Protein AF-A0A7S3U0P1-F1 (afdb_monomer)

Foldseek 3Di:
DVQLVVLLVVLQVLCCVQQVDGAPLVVPCNSCPRPSNVVDDPQSNVSSNLSSPPDSVSRDGPVCSCVRCCCVNPCNVVCVVVVVVVVVVVVVVVVVVDPPPVVVVVVVVVVVVVVVVVVVVVVVVVCVLVPDPVNVVVVD

Structure (mmCIF, N/CA/C/O backbone):
data_AF-A0A7S3U0P1-F1
#
_entry.id   AF-A0A7S3U0P1-F1
#
loop_
_atom_site.group_PDB
_atom_site.id
_atom_site.type_symbol
_atom_site.label_atom_id
_atom_site.label_alt_id
_atom_site.label_comp_id
_atom_site.label_asym_id
_atom_site.label_entity_id
_atom_site.label_seq_id
_atom_site.pdbx_PDB_ins_code
_atom_site.Cartn_x
_atom_site.Cartn_y
_atom_site.Cartn_z
_atom_site.occupancy
_atom_site.B_iso_or_equiv
_atom_site.auth_seq_id
_atom_site.auth_comp_id
_atom_site.auth_asym_id
_atom_site.auth_atom_id
_atom_site.pdbx_PDB_model_num
ATOM 1 N N . ASP A 1 1 ? 14.400 2.204 -9.972 1.00 73.06 1 ASP A N 1
ATOM 2 C CA . ASP A 1 1 ? 13.594 3.438 -9.985 1.00 73.06 1 ASP A CA 1
ATOM 3 C C . ASP A 1 1 ? 13.217 3.790 -8.548 1.00 73.06 1 ASP A C 1
ATOM 5 O O . ASP A 1 1 ? 12.653 2.943 -7.856 1.00 73.06 1 ASP A O 1
ATOM 9 N N . ALA A 1 2 ? 13.599 4.984 -8.087 1.00 82.06 2 ALA A N 1
ATOM 10 C CA . ALA A 1 2 ? 13.350 5.450 -6.722 1.00 82.06 2 ALA A CA 1
ATOM 11 C C . ALA A 1 2 ? 11.847 5.493 -6.401 1.00 82.06 2 ALA A C 1
ATOM 13 O O . ALA A 1 2 ? 11.426 4.988 -5.362 1.00 82.06 2 ALA A O 1
ATOM 14 N N . PHE A 1 3 ? 11.016 5.941 -7.348 1.00 88.00 3 PHE A N 1
ATOM 15 C CA . PHE A 1 3 ? 9.571 6.049 -7.135 1.00 88.00 3 PHE A CA 1
ATOM 16 C C . PHE A 1 3 ? 8.900 4.688 -6.933 1.00 88.00 3 PHE A C 1
ATOM 18 O O . PHE A 1 3 ? 7.948 4.564 -6.163 1.00 88.00 3 PHE A O 1
ATOM 25 N N . LYS A 1 4 ? 9.407 3.633 -7.583 1.00 90.69 4 LYS A N 1
ATOM 26 C CA . LYS A 1 4 ? 8.883 2.268 -7.410 1.00 90.69 4 LYS A CA 1
ATOM 27 C C . LYS A 1 4 ? 9.265 1.671 -6.055 1.00 90.69 4 LYS A C 1
ATOM 29 O O . LYS A 1 4 ? 8.516 0.848 -5.523 1.00 90.69 4 LYS A O 1
ATOM 34 N N . ALA A 1 5 ? 10.420 2.046 -5.503 1.00 89.69 5 ALA A N 1
ATOM 35 C CA . ALA A 1 5 ? 10.808 1.666 -4.146 1.00 89.69 5 ALA A CA 1
ATOM 36 C C . ALA A 1 5 ? 9.948 2.405 -3.108 1.00 89.69 5 ALA A C 1
ATOM 38 O O . ALA A 1 5 ? 9.415 1.765 -2.201 1.00 89.69 5 ALA A O 1
ATOM 39 N N . ASP A 1 6 ? 9.717 3.706 -3.307 1.00 91.44 6 ASP A N 1
ATOM 40 C CA . ASP A 1 6 ? 8.852 4.519 -2.446 1.00 91.44 6 ASP A CA 1
ATOM 41 C C . ASP A 1 6 ? 7.401 4.023 -2.452 1.00 91.44 6 ASP A C 1
ATOM 43 O O . ASP A 1 6 ? 6.787 3.903 -1.394 1.00 91.44 6 ASP A O 1
ATOM 47 N N . ALA A 1 7 ? 6.860 3.650 -3.618 1.00 93.56 7 ALA A N 1
ATOM 48 C CA . ALA A 1 7 ? 5.528 3.051 -3.724 1.00 93.56 7 ALA A CA 1
ATOM 49 C C . ALA A 1 7 ? 5.417 1.756 -2.897 1.00 93.56 7 ALA A C 1
ATOM 51 O O . ALA A 1 7 ? 4.435 1.547 -2.183 1.00 93.56 7 ALA A O 1
ATOM 52 N N . PHE A 1 8 ? 6.447 0.910 -2.921 1.00 94.25 8 PHE A N 1
ATOM 53 C CA . PHE A 1 8 ? 6.473 -0.303 -2.105 1.00 94.25 8 PHE A CA 1
ATOM 54 C C . PHE A 1 8 ? 6.546 0.015 -0.610 1.00 94.25 8 PHE A C 1
ATOM 56 O O . PHE A 1 8 ? 5.767 -0.528 0.177 1.00 94.25 8 PHE A O 1
ATOM 63 N N . GLY A 1 9 ? 7.427 0.941 -0.219 1.00 92.81 9 GLY A N 1
ATOM 64 C CA . GLY A 1 9 ? 7.517 1.435 1.156 1.00 92.81 9 GLY A CA 1
ATOM 65 C C . GLY A 1 9 ? 6.188 2.011 1.653 1.00 92.81 9 GLY A C 1
ATOM 66 O O . GLY A 1 9 ? 5.760 1.712 2.769 1.00 92.81 9 GLY A O 1
ATOM 67 N N . LEU A 1 10 ? 5.472 2.745 0.800 1.00 94.31 10 LEU A N 1
ATOM 68 C CA . LEU A 1 10 ? 4.139 3.261 1.098 1.00 94.31 10 LEU A CA 1
ATOM 69 C C . LEU A 1 10 ? 3.129 2.131 1.330 1.00 94.31 10 LEU A C 1
ATOM 71 O O . LEU A 1 10 ? 2.333 2.213 2.264 1.00 94.31 10 LEU A O 1
ATOM 75 N N . GLY A 1 11 ? 3.179 1.061 0.533 1.00 93.69 11 GLY A N 1
ATOM 76 C CA . GLY A 1 11 ? 2.364 -0.138 0.747 1.00 93.69 11 GLY A CA 1
ATOM 77 C C . GLY A 1 11 ? 2.628 -0.791 2.106 1.00 93.69 11 GLY A C 1
ATOM 78 O O . GLY A 1 11 ? 1.682 -1.165 2.803 1.00 93.69 11 GLY A O 1
ATOM 79 N N . VAL A 1 12 ? 3.899 -0.865 2.517 1.00 93.19 12 VAL A N 1
ATOM 80 C CA . VAL A 1 12 ? 4.311 -1.398 3.827 1.00 93.19 12 VAL A CA 1
ATOM 81 C C . VAL A 1 12 ? 3.768 -0.539 4.966 1.00 93.19 12 VAL A C 1
ATOM 83 O O . VAL A 1 12 ? 3.167 -1.078 5.896 1.00 93.19 12 VAL A O 1
ATOM 86 N N . VAL A 1 13 ? 3.923 0.785 4.880 1.00 91.38 13 VAL A N 1
ATOM 87 C CA . VAL A 1 13 ? 3.407 1.728 5.885 1.00 91.38 13 VAL A CA 1
ATOM 88 C C . VAL A 1 13 ? 1.883 1.658 5.962 1.00 91.38 13 VAL A C 1
ATOM 90 O O . VAL A 1 13 ? 1.328 1.519 7.050 1.00 91.38 13 VAL A O 1
ATOM 93 N N . LEU A 1 14 ? 1.193 1.696 4.820 1.00 90.69 14 LEU A N 1
ATOM 94 C CA . LEU A 1 14 ? -0.267 1.662 4.766 1.00 90.69 14 LEU A CA 1
ATOM 95 C C . LEU A 1 14 ? -0.828 0.363 5.360 1.00 90.69 14 LEU A C 1
ATOM 97 O O . LEU A 1 14 ? -1.769 0.397 6.156 1.00 90.69 14 LEU A O 1
ATOM 101 N N . TYR A 1 15 ? -0.224 -0.777 5.018 1.00 88.50 15 TYR A N 1
ATOM 102 C CA . TYR A 1 15 ? -0.569 -2.056 5.627 1.00 88.50 15 TYR A CA 1
ATOM 103 C C . TYR A 1 15 ? -0.263 -2.052 7.132 1.00 88.50 15 TYR A C 1
ATOM 105 O O . TYR A 1 15 ? -1.107 -2.475 7.917 1.00 88.50 15 TYR A O 1
ATOM 113 N N . GLY A 1 16 ? 0.883 -1.512 7.554 1.00 85.62 16 GLY A N 1
ATOM 114 C CA . GLY A 1 16 ? 1.245 -1.350 8.964 1.00 85.62 16 GLY A CA 1
ATOM 115 C C . GLY A 1 16 ? 0.199 -0.582 9.766 1.00 85.62 16 GLY A C 1
ATOM 116 O O . GLY A 1 16 ? -0.216 -1.032 10.831 1.00 85.62 16 GLY A O 1
ATOM 117 N N . LEU A 1 17 ? -0.307 0.522 9.223 1.00 83.44 17 LEU A N 1
ATOM 118 C CA . LEU A 1 17 ? -1.348 1.327 9.864 1.00 83.44 17 LEU A CA 1
ATOM 119 C C . LEU A 1 17 ? -2.688 0.577 9.947 1.00 83.44 17 LEU A C 1
ATOM 121 O O . LEU A 1 17 ? -3.343 0.570 10.988 1.00 83.44 17 LEU A O 1
ATOM 125 N N . LEU A 1 18 ? -3.094 -0.098 8.869 1.00 84.44 18 LEU A N 1
ATOM 126 C CA . LEU A 1 18 ? -4.419 -0.723 8.772 1.00 84.44 18 LEU A CA 1
ATOM 127 C C . LEU A 1 18 ? -4.488 -2.139 9.354 1.00 84.44 18 LEU A C 1
ATOM 129 O O . LEU A 1 18 ? -5.544 -2.557 9.836 1.00 84.44 18 LEU A O 1
ATOM 133 N N . CYS A 1 19 ? -3.367 -2.853 9.421 1.00 83.88 19 CYS A N 1
ATOM 134 C CA . CYS A 1 19 ? -3.247 -4.204 9.973 1.00 83.88 19 CYS A CA 1
ATOM 135 C C . CYS A 1 19 ? -2.465 -4.280 11.300 1.00 83.88 19 CYS A C 1
ATOM 137 O O . CYS A 1 19 ? -2.590 -5.296 11.976 1.00 83.88 19 CYS A O 1
ATOM 139 N N . SER A 1 20 ? -1.755 -3.222 11.731 1.00 81.88 20 SER A N 1
ATOM 140 C CA . SER A 1 20 ? -0.881 -3.205 12.929 1.00 81.88 20 SER A CA 1
ATOM 141 C C . SER A 1 20 ? 0.120 -4.360 12.917 1.00 81.88 20 SER A C 1
ATOM 143 O O . SER A 1 20 ? 0.451 -4.937 13.948 1.00 81.88 20 SER A O 1
ATOM 145 N N . ALA A 1 21 ? 0.564 -4.710 11.715 1.00 84.44 21 ALA A N 1
ATOM 146 C CA . ALA A 1 21 ? 1.505 -5.772 11.418 1.00 84.44 21 ALA A CA 1
ATOM 147 C C . ALA A 1 21 ? 2.280 -5.376 10.161 1.00 84.44 21 ALA A C 1
ATOM 149 O O . ALA A 1 21 ? 1.758 -4.637 9.330 1.00 84.44 21 ALA A O 1
ATOM 150 N N . LEU A 1 22 ? 3.496 -5.884 9.989 1.00 87.50 22 LEU A N 1
ATOM 151 C CA . LEU A 1 22 ? 4.223 -5.718 8.732 1.00 87.50 22 LEU A CA 1
ATOM 152 C C . LEU A 1 22 ? 3.750 -6.762 7.711 1.00 87.50 22 LEU A C 1
ATOM 154 O O . LEU A 1 22 ? 3.447 -7.897 8.093 1.00 87.50 22 LEU A O 1
ATOM 158 N N . PRO A 1 23 ? 3.658 -6.410 6.419 1.00 87.31 23 PRO A N 1
ATOM 159 C CA . PRO A 1 23 ? 3.315 -7.381 5.398 1.00 87.31 23 PRO A CA 1
ATOM 160 C C . PRO A 1 23 ? 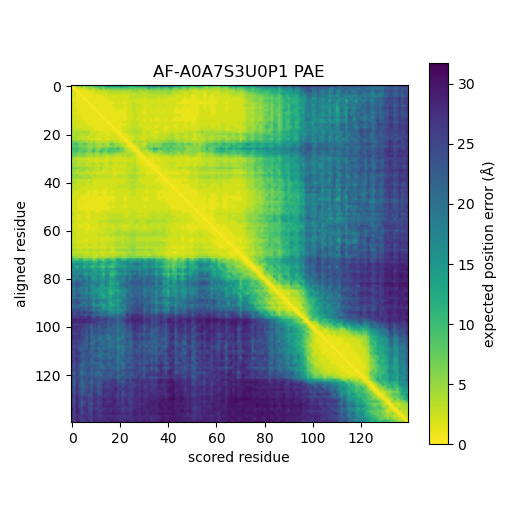4.506 -8.314 5.153 1.00 87.31 23 PRO A C 1
ATOM 162 O O . PRO A 1 23 ? 5.629 -7.860 4.939 1.00 87.31 23 PRO A O 1
ATOM 165 N N . ASP A 1 24 ? 4.257 -9.624 5.106 1.00 85.25 24 ASP A N 1
ATOM 166 C CA . ASP A 1 24 ? 5.226 -10.597 4.583 1.00 85.25 24 ASP A CA 1
ATOM 167 C C . ASP A 1 24 ? 5.225 -10.543 3.044 1.00 85.25 24 ASP A C 1
ATOM 169 O O . ASP A 1 24 ? 4.758 -11.452 2.356 1.00 85.25 24 ASP A O 1
ATOM 173 N N . ALA A 1 25 ? 5.671 -9.406 2.503 1.00 78.56 25 ALA A N 1
ATOM 174 C CA . ALA A 1 25 ? 5.675 -9.122 1.069 1.00 78.56 25 ALA A CA 1
ATOM 175 C C . ALA A 1 25 ? 6.789 -9.878 0.318 1.00 78.56 25 ALA A C 1
ATOM 177 O O . ALA A 1 25 ? 6.704 -10.062 -0.895 1.00 78.56 25 ALA A O 1
ATOM 178 N N . ALA A 1 26 ? 7.800 -10.385 1.036 1.00 75.06 26 ALA A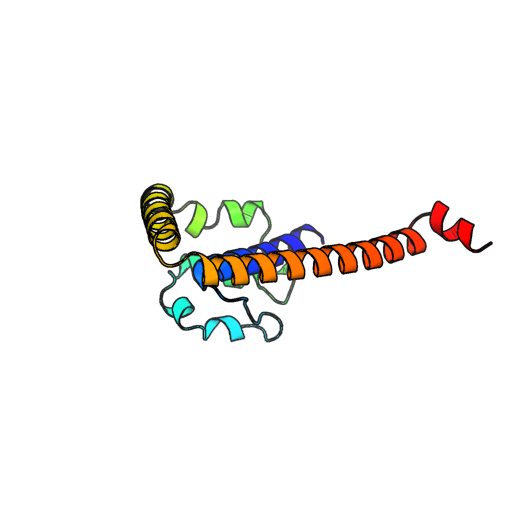 N 1
ATOM 179 C CA . ALA A 1 26 ? 8.833 -11.257 0.475 1.00 75.06 26 ALA A CA 1
ATOM 180 C C . ALA A 1 26 ? 8.257 -12.601 -0.006 1.00 75.06 26 ALA A C 1
ATOM 182 O O . ALA A 1 26 ? 8.793 -13.211 -0.929 1.00 75.06 26 ALA A O 1
ATOM 183 N N . LYS A 1 27 ? 7.136 -13.045 0.579 1.00 77.62 27 LYS A N 1
ATOM 184 C CA . LYS A 1 27 ? 6.399 -14.252 0.169 1.00 77.62 27 LYS A CA 1
ATOM 185 C C . LYS A 1 27 ? 5.180 -13.932 -0.704 1.00 77.62 27 LYS A C 1
ATOM 187 O O . LYS A 1 27 ? 4.185 -14.659 -0.676 1.00 77.62 27 LYS A O 1
ATOM 192 N N . GLY A 1 28 ? 5.226 -12.835 -1.461 1.00 80.00 28 GLY A N 1
ATOM 193 C CA . GLY A 1 28 ? 4.139 -12.423 -2.347 1.00 80.00 28 GLY A CA 1
ATOM 194 C C . GLY A 1 28 ? 2.897 -11.988 -1.567 1.00 80.00 28 GLY A C 1
ATOM 195 O O . GLY A 1 28 ? 2.957 -11.060 -0.768 1.00 80.00 28 GLY A O 1
ATOM 196 N N . THR A 1 29 ? 1.760 -12.653 -1.784 1.00 85.81 29 THR A N 1
ATOM 197 C CA . THR A 1 29 ? 0.449 -12.277 -1.213 1.00 85.81 29 THR A CA 1
ATOM 198 C C . THR A 1 29 ? 0.178 -12.855 0.184 1.00 85.81 29 THR A C 1
ATOM 200 O O . THR A 1 29 ? -0.957 -12.843 0.661 1.00 85.81 29 THR A O 1
ATOM 203 N N . ALA A 1 30 ? 1.199 -13.359 0.887 1.00 86.94 30 ALA A N 1
ATOM 204 C CA . ALA A 1 30 ? 1.041 -13.970 2.213 1.00 86.94 30 ALA A CA 1
ATOM 205 C C . ALA A 1 30 ? 0.410 -13.021 3.255 1.00 86.94 30 ALA A C 1
ATOM 207 O O . ALA A 1 30 ? -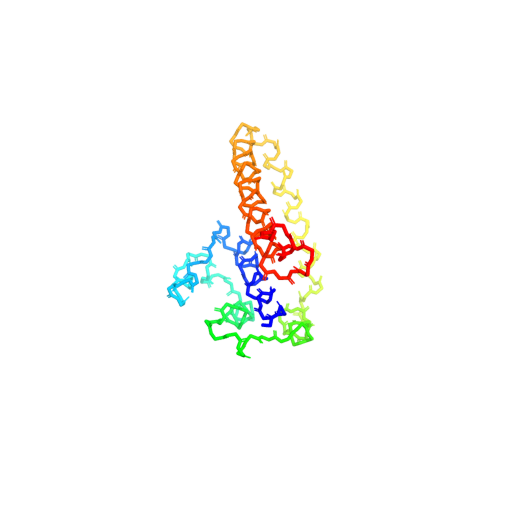0.339 -13.471 4.127 1.00 86.94 30 ALA A O 1
ATOM 208 N N . TYR A 1 31 ? 0.647 -11.712 3.126 1.00 89.19 31 TYR A N 1
ATOM 209 C CA . TYR A 1 31 ? 0.055 -10.674 3.976 1.00 89.19 31 TYR A CA 1
ATOM 210 C C . TYR A 1 31 ? -1.485 -10.622 3.907 1.00 89.19 31 TYR A C 1
ATOM 212 O O . TYR A 1 31 ? -2.132 -10.172 4.851 1.00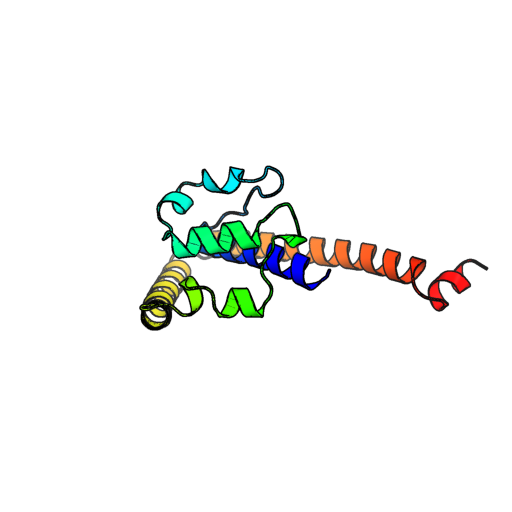 89.19 31 TYR 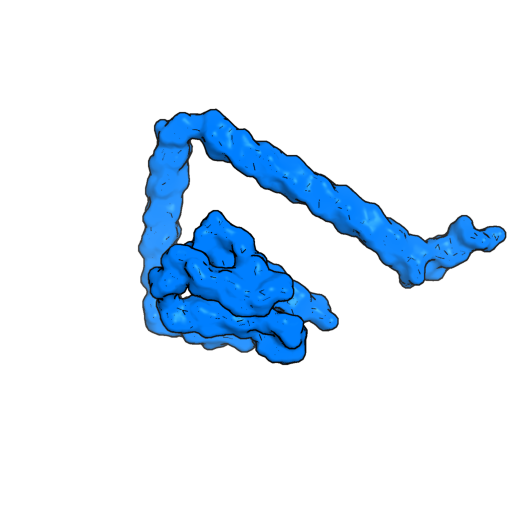A O 1
ATOM 220 N N . GLU A 1 32 ? -2.108 -11.148 2.848 1.00 92.75 32 GLU A N 1
ATOM 221 C CA . GLU A 1 32 ? -3.571 -11.189 2.720 1.00 92.75 32 GLU A CA 1
ATOM 222 C C . GLU A 1 32 ? -4.246 -12.126 3.737 1.00 92.75 32 GLU A C 1
ATOM 224 O O . GLU A 1 32 ? -5.447 -12.029 3.989 1.00 92.75 32 GLU A O 1
ATOM 229 N N . ARG A 1 33 ? -3.490 -13.037 4.362 1.00 89.88 33 ARG A N 1
ATOM 230 C CA . ARG A 1 33 ? -4.020 -13.984 5.361 1.00 89.88 33 ARG A CA 1
ATOM 231 C C . ARG A 1 33 ? -4.230 -13.357 6.738 1.00 89.88 33 ARG A C 1
ATOM 233 O O . ARG A 1 33 ? -4.754 -14.009 7.639 1.00 89.88 33 ARG A O 1
ATOM 240 N N . HIS A 1 34 ? -3.805 -12.112 6.930 1.00 90.25 34 HIS A N 1
ATOM 241 C CA . HIS A 1 34 ? -3.907 -11.446 8.218 1.00 90.25 34 HIS A CA 1
ATOM 242 C C . HIS A 1 34 ? -5.366 -11.218 8.627 1.00 90.25 34 HIS A C 1
ATOM 244 O O . HIS A 1 34 ? -6.199 -10.812 7.817 1.00 90.25 34 HIS A O 1
ATOM 250 N N . ARG A 1 35 ? -5.688 -11.408 9.913 1.00 88.69 35 ARG A N 1
ATOM 251 C CA . ARG A 1 35 ? -7.072 -11.334 10.418 1.00 88.69 35 ARG A CA 1
ATOM 252 C C . ARG A 1 35 ? -7.773 -10.028 10.028 1.00 88.69 35 ARG A C 1
ATOM 254 O O . ARG A 1 35 ? -8.920 -10.056 9.584 1.00 88.69 35 ARG A O 1
ATOM 261 N N . ARG A 1 36 ? -7.069 -8.894 10.144 1.00 82.81 36 ARG A N 1
ATOM 262 C CA . ARG A 1 36 ? -7.615 -7.565 9.810 1.00 82.81 36 ARG A CA 1
ATOM 263 C C . ARG A 1 36 ? -7.723 -7.300 8.311 1.00 82.81 36 ARG A C 1
ATOM 265 O O . ARG A 1 36 ? -8.526 -6.463 7.922 1.00 82.81 36 ARG A O 1
ATOM 272 N N . TRP A 1 37 ? -6.990 -8.035 7.469 1.00 89.25 37 TRP A N 1
ATOM 273 C CA . TRP A 1 37 ? -7.072 -7.884 6.014 1.00 89.25 37 TRP A CA 1
ATOM 274 C C . TRP A 1 37 ? -8.499 -8.104 5.520 1.00 89.25 37 TRP A C 1
ATOM 276 O O . TRP A 1 37 ? -9.011 -7.312 4.736 1.00 89.25 37 TRP A O 1
ATOM 286 N N . SER A 1 38 ? -9.183 -9.131 6.038 1.00 89.19 38 SER A N 1
ATOM 287 C CA . SER A 1 38 ? -10.571 -9.449 5.677 1.00 89.19 38 SER A CA 1
ATOM 288 C C . SER A 1 38 ? -11.539 -8.273 5.878 1.00 89.19 38 SER A C 1
ATOM 290 O O . SER A 1 38 ? -12.424 -8.082 5.046 1.00 89.19 38 SER A O 1
ATOM 292 N N . GLN A 1 39 ? -11.297 -7.439 6.893 1.00 89.00 39 GLN A N 1
ATOM 293 C CA . GLN A 1 39 ? -12.136 -6.307 7.299 1.00 89.00 39 GLN A CA 1
ATOM 294 C C . GLN A 1 39 ? -11.913 -5.044 6.453 1.00 89.00 39 GLN A C 1
ATOM 296 O O . GLN A 1 39 ? -12.714 -4.115 6.515 1.00 89.00 39 GLN A O 1
ATOM 301 N N . LEU A 1 40 ? -10.839 -4.989 5.656 1.00 88.69 40 LEU A N 1
ATOM 302 C CA . LEU A 1 40 ? -10.558 -3.838 4.799 1.00 88.69 40 LEU A CA 1
ATOM 303 C C . LEU A 1 40 ? -11.520 -3.791 3.607 1.00 88.69 40 LEU A C 1
ATOM 305 O O . LEU A 1 40 ? -11.919 -4.827 3.061 1.00 88.69 40 LEU A O 1
ATOM 309 N N . SER A 1 41 ? -11.846 -2.580 3.154 1.00 90.56 41 SER A N 1
ATOM 310 C CA . SER A 1 41 ? -12.654 -2.404 1.947 1.00 90.56 41 SER A CA 1
ATOM 311 C C . SER A 1 41 ? -11.907 -2.887 0.700 1.00 90.56 41 SER A C 1
ATOM 313 O O . SER A 1 41 ? -10.674 -2.928 0.665 1.00 90.56 41 SER A O 1
ATOM 315 N N . ALA A 1 42 ? -12.656 -3.247 -0.345 1.00 92.12 42 ALA A N 1
ATOM 316 C CA . ALA A 1 42 ? -12.082 -3.690 -1.615 1.00 92.12 42 ALA A CA 1
ATOM 317 C C . ALA A 1 42 ? -11.108 -2.648 -2.198 1.00 92.12 42 ALA A C 1
ATOM 319 O O . ALA A 1 42 ? -10.014 -3.004 -2.630 1.00 92.12 42 ALA A O 1
AT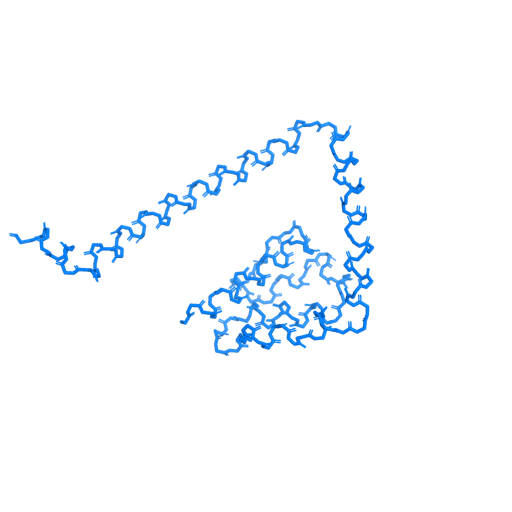OM 320 N N . ASN A 1 43 ? -11.452 -1.360 -2.094 1.00 90.56 43 ASN A N 1
ATOM 321 C CA . ASN A 1 43 ? -10.632 -0.264 -2.613 1.00 90.56 43 ASN A CA 1
ATOM 322 C C . ASN A 1 43 ? -9.287 -0.157 -1.870 1.00 90.56 43 ASN A C 1
ATOM 324 O O . ASN A 1 43 ? -8.252 0.014 -2.507 1.00 90.56 43 ASN A O 1
ATOM 328 N N . VAL A 1 44 ? -9.264 -0.319 -0.539 1.00 92.12 44 VAL A N 1
ATOM 329 C CA . VAL A 1 44 ? -7.999 -0.386 0.225 1.00 92.12 44 VAL A CA 1
ATOM 330 C C . VAL A 1 44 ? -7.149 -1.558 -0.250 1.00 92.12 44 VAL A C 1
ATOM 332 O O . VAL A 1 44 ? -5.956 -1.402 -0.501 1.00 92.12 44 VAL A O 1
ATOM 335 N N . LYS A 1 45 ? -7.763 -2.745 -0.337 1.00 94.31 45 LYS A N 1
ATOM 336 C CA . LYS A 1 45 ? -7.071 -3.986 -0.701 1.00 94.31 45 LYS A CA 1
ATOM 337 C C . LYS A 1 45 ? -6.435 -3.860 -2.081 1.00 94.31 45 LYS A C 1
ATOM 339 O O . LYS A 1 45 ? -5.282 -4.239 -2.239 1.00 94.31 45 LYS A O 1
ATOM 344 N N . SER A 1 46 ? -7.167 -3.295 -3.042 1.00 95.31 46 SER A N 1
ATOM 345 C CA . SER A 1 46 ? -6.674 -3.023 -4.396 1.00 95.31 46 SER A CA 1
ATOM 346 C C . SER A 1 46 ? -5.430 -2.132 -4.375 1.00 95.31 46 SER A C 1
ATOM 348 O O . SER A 1 46 ? -4.403 -2.498 -4.944 1.00 95.31 46 SER A O 1
ATOM 350 N N . LEU A 1 47 ? -5.478 -1.020 -3.633 1.00 95.19 47 LEU A N 1
ATOM 351 C CA . LEU A 1 47 ? -4.341 -0.106 -3.528 1.00 95.19 47 LEU A CA 1
ATOM 352 C C . LEU A 1 47 ? -3.115 -0.775 -2.894 1.00 95.19 47 LEU A C 1
ATOM 354 O O . LEU A 1 47 ? -2.016 -0.674 -3.432 1.00 95.19 47 LEU A O 1
ATOM 358 N N . ILE A 1 48 ? -3.291 -1.484 -1.773 1.00 94.75 48 ILE A N 1
ATOM 359 C CA . ILE A 1 48 ? -2.175 -2.161 -1.095 1.00 94.75 48 ILE A CA 1
ATOM 360 C C . ILE A 1 48 ? -1.550 -3.225 -2.003 1.00 94.75 48 ILE A C 1
ATOM 362 O O . ILE A 1 48 ? -0.325 -3.310 -2.067 1.00 94.75 48 ILE A O 1
ATOM 366 N N . LYS A 1 49 ? -2.359 -4.000 -2.739 1.00 95.44 49 LYS A N 1
ATOM 367 C CA . LYS A 1 49 ? -1.853 -4.998 -3.695 1.00 95.44 49 LYS A CA 1
ATOM 368 C C . LYS A 1 49 ? -1.010 -4.363 -4.797 1.00 95.44 49 LYS A C 1
ATOM 370 O O . LYS A 1 49 ? 0.054 -4.887 -5.108 1.00 95.44 49 LYS A O 1
ATOM 375 N N . ALA A 1 50 ? -1.460 -3.237 -5.350 1.00 95.25 50 ALA A N 1
ATOM 376 C CA . ALA A 1 50 ? -0.724 -2.517 -6.386 1.00 95.25 50 ALA A CA 1
ATOM 377 C C . ALA A 1 50 ? 0.615 -1.965 -5.860 1.00 95.25 50 ALA A C 1
ATOM 379 O O . ALA A 1 50 ? 1.649 -2.108 -6.510 1.00 95.25 50 ALA A O 1
ATOM 380 N N . LEU A 1 51 ? 0.619 -1.386 -4.654 1.00 94.88 51 LEU A N 1
ATOM 381 C CA . LEU A 1 51 ? 1.830 -0.860 -4.012 1.00 94.88 51 LEU A CA 1
ATOM 382 C C . LEU A 1 51 ? 2.836 -1.969 -3.661 1.00 94.88 51 LEU A C 1
ATOM 384 O O . LEU A 1 51 ? 4.034 -1.814 -3.888 1.00 94.88 51 LEU A O 1
ATOM 388 N N . LEU A 1 52 ? 2.351 -3.103 -3.147 1.00 95.31 52 LEU A N 1
ATOM 389 C CA . LEU A 1 52 ? 3.164 -4.257 -2.748 1.00 95.31 52 LEU A CA 1
ATOM 390 C C . LEU A 1 52 ? 3.416 -5.256 -3.889 1.00 95.31 52 LEU A C 1
ATOM 392 O O . LEU A 1 52 ? 3.751 -6.413 -3.625 1.00 95.31 52 LEU A O 1
ATOM 396 N N . SER A 1 53 ? 3.268 -4.839 -5.151 1.00 93.62 53 SER A N 1
ATOM 397 C CA . SER A 1 53 ? 3.573 -5.709 -6.287 1.00 93.62 53 SER A CA 1
ATOM 398 C C . SER A 1 53 ? 5.048 -6.153 -6.253 1.00 93.62 53 SER A C 1
ATOM 400 O O . SER A 1 53 ? 5.938 -5.297 -6.120 1.00 93.62 53 SER A O 1
ATOM 402 N N . PRO A 1 54 ? 5.344 -7.464 -6.390 1.00 91.25 54 PRO A N 1
ATOM 403 C CA . PRO A 1 54 ? 6.717 -7.958 -6.475 1.00 91.25 54 PRO A CA 1
ATOM 404 C C . PRO A 1 54 ? 7.473 -7.339 -7.650 1.00 91.25 54 PRO A C 1
ATOM 406 O O . PRO A 1 54 ? 8.620 -6.928 -7.491 1.00 91.25 54 PRO A O 1
ATOM 409 N N . ASP A 1 55 ? 6.795 -7.209 -8.790 1.00 92.06 55 ASP A N 1
ATOM 410 C CA . ASP A 1 55 ? 7.307 -6.534 -9.976 1.00 92.06 55 ASP A CA 1
ATOM 411 C C . ASP A 1 55 ? 7.250 -5.001 -9.781 1.00 92.06 55 ASP A C 1
ATOM 413 O O . ASP A 1 55 ? 6.146 -4.463 -9.599 1.00 92.06 55 ASP A O 1
ATOM 417 N N . PRO A 1 56 ? 8.399 -4.288 -9.788 1.00 92.69 56 PRO A N 1
ATOM 418 C CA . PRO A 1 56 ? 8.451 -2.834 -9.667 1.00 92.69 56 PRO A CA 1
ATOM 419 C C . PRO A 1 56 ? 7.696 -2.102 -10.774 1.00 92.69 56 PRO A C 1
ATOM 421 O O . PRO A 1 56 ? 7.120 -1.046 -10.506 1.00 92.69 56 PRO A O 1
ATOM 424 N N . ASP A 1 57 ? 7.655 -2.640 -11.991 1.00 93.31 57 ASP A N 1
ATOM 425 C CA . ASP A 1 57 ? 7.060 -1.931 -13.127 1.00 93.31 57 ASP A CA 1
ATOM 426 C C . ASP A 1 57 ? 5.538 -1.840 -12.994 1.00 93.31 57 ASP A C 1
ATOM 428 O O . ASP A 1 57 ? 4.952 -0.807 -13.323 1.00 93.31 57 ASP A O 1
ATOM 432 N N . GLN A 1 58 ? 4.926 -2.841 -12.357 1.00 93.25 58 GLN A N 1
ATOM 433 C CA . GLN A 1 58 ? 3.495 -2.885 -12.034 1.00 93.25 58 GLN A CA 1
ATOM 434 C C . GLN A 1 58 ? 3.083 -1.933 -10.903 1.00 93.25 58 GLN A C 1
ATOM 436 O O . GLN A 1 58 ? 1.889 -1.750 -10.659 1.00 93.25 58 GLN A O 1
ATOM 441 N N . ARG A 1 59 ? 4.037 -1.341 -10.171 1.00 95.38 59 ARG A N 1
ATOM 442 C CA . ARG A 1 59 ? 3.696 -0.426 -9.073 1.00 95.38 59 ARG A CA 1
ATOM 443 C C . ARG A 1 59 ? 3.218 0.918 -9.635 1.00 95.38 59 ARG A C 1
ATOM 445 O O . ARG A 1 59 ? 3.845 1.447 -10.558 1.00 95.38 59 ARG A O 1
ATOM 452 N N . PRO A 1 60 ? 2.148 1.500 -9.076 1.00 95.38 60 PRO A N 1
ATOM 453 C CA . PRO A 1 60 ? 1.560 2.731 -9.591 1.00 95.38 60 PRO A CA 1
ATOM 454 C C . PRO A 1 60 ? 2.503 3.927 -9.422 1.00 95.38 60 PRO A C 1
ATOM 456 O O . PRO A 1 60 ? 3.322 3.964 -8.498 1.00 95.38 60 PRO A O 1
ATOM 459 N N . SER A 1 61 ? 2.377 4.923 -10.300 1.00 94.00 61 SER A N 1
ATOM 460 C CA . SER A 1 61 ? 3.069 6.200 -10.116 1.00 94.00 61 SER A CA 1
ATOM 461 C C . SER A 1 61 ? 2.434 7.005 -8.969 1.00 94.00 61 SER A C 1
ATOM 463 O O . SER A 1 61 ? 1.278 6.766 -8.608 1.00 94.00 61 SER A O 1
ATOM 465 N N . PRO A 1 62 ? 3.128 8.015 -8.412 1.00 89.69 62 PRO A N 1
ATOM 466 C CA . PRO A 1 62 ? 2.541 8.908 -7.410 1.00 89.69 62 PRO A CA 1
ATOM 467 C C . PRO A 1 62 ? 1.224 9.555 -7.859 1.00 89.69 62 PRO A C 1
ATOM 469 O O . PRO A 1 62 ? 0.313 9.739 -7.052 1.00 89.69 62 PRO A O 1
ATOM 472 N N . ASN A 1 63 ? 1.099 9.874 -9.151 1.00 91.12 63 ASN A N 1
ATOM 473 C CA . ASN A 1 63 ? -0.124 10.453 -9.693 1.00 91.12 63 ASN A CA 1
ATOM 474 C C . ASN A 1 63 ? -1.271 9.431 -9.694 1.00 91.12 63 ASN A C 1
ATOM 476 O O . ASN A 1 63 ? -2.372 9.755 -9.259 1.00 91.12 63 ASN A O 1
ATOM 480 N N . ASP A 1 64 ? -0.997 8.184 -10.082 1.00 91.94 64 ASP A N 1
ATOM 481 C CA . ASP A 1 64 ? -1.997 7.106 -10.072 1.00 91.94 64 ASP A CA 1
ATOM 482 C C . ASP A 1 64 ? -2.473 6.795 -8.647 1.00 91.94 64 ASP A C 1
ATOM 484 O O . ASP A 1 64 ? -3.665 6.598 -8.410 1.00 91.94 64 ASP A O 1
ATOM 488 N N . ILE A 1 65 ? -1.554 6.815 -7.674 1.00 92.12 65 ILE A N 1
ATOM 489 C CA . ILE A 1 65 ? -1.876 6.643 -6.250 1.00 92.12 65 ILE A CA 1
ATOM 490 C C . ILE A 1 65 ? -2.821 7.754 -5.783 1.00 92.12 65 ILE A C 1
ATOM 492 O O . ILE A 1 65 ? -3.838 7.470 -5.148 1.00 92.12 65 ILE A O 1
ATOM 496 N N . ASN A 1 66 ? -2.513 9.011 -6.116 1.00 89.38 66 ASN A N 1
ATOM 497 C CA . ASN A 1 66 ? -3.325 10.163 -5.724 1.00 89.38 66 ASN A CA 1
ATOM 498 C C . ASN A 1 66 ? -4.725 10.152 -6.338 1.00 89.38 66 ASN A C 1
ATOM 500 O O . ASN A 1 66 ? -5.638 10.707 -5.734 1.00 89.38 66 ASN A O 1
ATOM 504 N N . GLN A 1 67 ? -4.900 9.531 -7.505 1.00 89.94 67 GLN A N 1
ATOM 505 C CA . GLN A 1 67 ? -6.200 9.400 -8.166 1.00 89.94 67 GLN A CA 1
ATOM 506 C C . GLN A 1 67 ? -6.969 8.139 -7.757 1.00 89.94 67 GLN A C 1
ATOM 508 O O . GLN A 1 67 ? -8.139 8.001 -8.113 1.00 89.94 67 GLN A O 1
ATOM 513 N N . HIS A 1 68 ? -6.351 7.231 -6.996 1.00 92.06 68 HIS A N 1
ATOM 514 C CA . HIS A 1 68 ? -6.969 5.967 -6.619 1.00 92.06 68 HIS A CA 1
ATOM 515 C C . HIS A 1 68 ? -8.276 6.190 -5.842 1.00 92.06 68 HIS A C 1
ATOM 517 O O . HIS A 1 68 ? -8.343 7.009 -4.926 1.00 92.06 68 HIS A O 1
ATOM 523 N N . GLU A 1 69 ? -9.307 5.398 -6.138 1.00 90.12 69 GLU A N 1
ATOM 524 C CA . GLU A 1 69 ? -10.664 5.572 -5.596 1.00 90.12 69 GLU A CA 1
ATOM 525 C C . GLU A 1 69 ? -10.712 5.547 -4.059 1.00 90.12 69 GLU A C 1
ATOM 527 O O . GLU A 1 69 ? -11.514 6.217 -3.416 1.00 90.12 69 GLU A O 1
ATOM 532 N N . TRP A 1 70 ? -9.807 4.806 -3.420 1.00 88.69 70 TRP A N 1
ATOM 533 C CA . TRP A 1 70 ? -9.69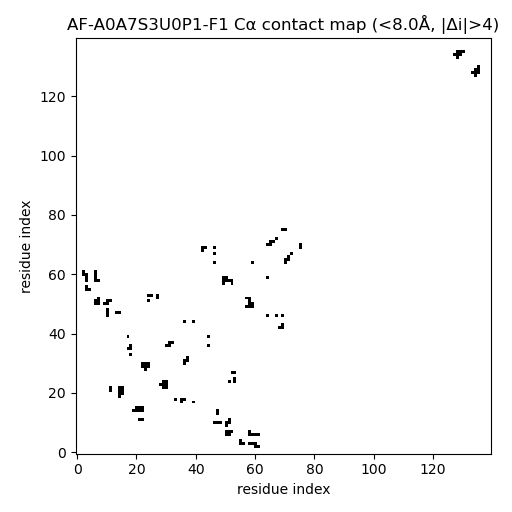3 4.842 -1.962 1.00 88.69 70 TRP A CA 1
ATOM 534 C C . TRP A 1 70 ? -9.295 6.225 -1.408 1.00 88.69 70 TRP A C 1
ATOM 536 O O . TRP A 1 70 ? -9.711 6.570 -0.296 1.00 88.69 70 TRP A O 1
ATOM 546 N N . ILE A 1 71 ? -8.528 7.007 -2.170 1.00 86.81 71 ILE A N 1
ATOM 547 C CA . ILE A 1 71 ? -8.033 8.346 -1.825 1.00 86.81 71 ILE A CA 1
ATOM 548 C C . ILE A 1 71 ? -9.040 9.435 -2.220 1.00 86.81 71 ILE A C 1
ATOM 550 O O . ILE A 1 71 ? -9.278 10.352 -1.431 1.00 86.81 71 ILE A O 1
ATOM 554 N N . THR A 1 72 ? -9.644 9.333 -3.407 1.00 86.56 72 THR A N 1
ATOM 555 C CA . THR A 1 72 ? -10.493 10.385 -4.007 1.00 86.56 72 THR A CA 1
ATOM 556 C C . THR A 1 72 ? -11.991 10.097 -3.957 1.00 86.56 72 THR A C 1
ATOM 558 O O . THR A 1 72 ? -12.794 11.013 -4.121 1.00 86.56 72 THR A O 1
ATOM 561 N N . GLY A 1 73 ? -12.379 8.845 -3.724 1.00 79.00 73 GLY A N 1
ATOM 562 C CA . GLY A 1 73 ? -13.757 8.388 -3.846 1.00 79.00 73 GLY A CA 1
ATOM 563 C C . GLY A 1 73 ? -14.716 8.951 -2.790 1.00 79.00 73 GLY A C 1
ATOM 564 O O . GLY A 1 73 ? -14.296 9.499 -1.758 1.00 79.00 73 GLY A O 1
ATOM 565 N N . PRO A 1 74 ? -16.031 8.789 -3.020 1.00 63.53 74 PRO A N 1
ATOM 566 C CA . PRO A 1 74 ? -17.067 9.212 -2.082 1.00 63.53 74 PRO A CA 1
ATOM 567 C C . PRO A 1 74 ? -16.833 8.564 -0.706 1.00 63.53 74 PRO A C 1
ATOM 569 O O . PRO A 1 74 ? -16.534 7.377 -0.593 1.00 63.53 74 PRO A O 1
ATOM 572 N N . GLY A 1 75 ? -16.860 9.376 0.353 1.00 64.94 75 GLY A N 1
ATOM 573 C CA . GLY A 1 75 ? -16.508 8.961 1.717 1.00 64.94 75 GLY A CA 1
ATOM 574 C C . GLY A 1 75 ? -15.028 9.120 2.097 1.00 64.94 75 GLY A C 1
ATOM 575 O O . GLY A 1 75 ? -14.666 8.862 3.244 1.00 64.94 75 GLY A O 1
ATOM 576 N N . ALA A 1 76 ? -14.136 9.569 1.202 1.00 64.19 76 ALA A N 1
ATOM 577 C CA . ALA A 1 76 ? -12.755 9.914 1.576 1.00 64.19 76 ALA A CA 1
ATOM 578 C C . ALA A 1 76 ? -12.687 11.107 2.547 1.00 64.19 76 ALA A C 1
ATOM 580 O O . ALA A 1 76 ? -11.882 11.113 3.478 1.00 64.19 76 ALA A O 1
ATOM 581 N N . ARG A 1 77 ? -13.558 12.106 2.359 1.00 57.47 77 ARG A N 1
ATOM 582 C CA . ARG A 1 77 ? -13.674 13.270 3.254 1.00 57.47 77 ARG A CA 1
ATOM 583 C C . ARG A 1 77 ? -14.264 12.913 4.620 1.00 57.47 77 ARG A C 1
ATOM 585 O O . ARG A 1 77 ? -13.749 13.382 5.627 1.00 57.47 77 ARG A O 1
ATOM 592 N N . GLU A 1 78 ? -15.278 12.055 4.664 1.00 58.88 78 GLU A N 1
ATOM 593 C CA . GLU A 1 78 ? -15.892 11.609 5.923 1.00 58.88 78 GLU A CA 1
ATOM 594 C C . GLU A 1 78 ? -14.945 10.718 6.728 1.00 58.88 78 GLU A C 1
ATOM 596 O O . GLU A 1 78 ? -14.758 10.969 7.915 1.00 58.88 78 GLU A O 1
ATOM 601 N N . ARG A 1 79 ? -14.229 9.785 6.075 1.00 64.00 79 ARG A N 1
ATOM 602 C CA . ARG A 1 79 ? -13.169 8.980 6.714 1.00 64.00 79 ARG A CA 1
ATOM 603 C C . ARG A 1 79 ? -12.079 9.841 7.354 1.00 64.00 79 ARG A C 1
ATOM 605 O O . ARG A 1 79 ? -11.583 9.489 8.419 1.00 64.00 79 ARG A O 1
ATOM 612 N N . LYS A 1 80 ? -11.707 10.970 6.737 1.00 57.22 80 LYS A N 1
ATOM 613 C CA . LYS A 1 80 ? -10.734 11.909 7.325 1.00 57.22 80 LYS A CA 1
ATOM 614 C C . LYS A 1 80 ? -11.248 12.537 8.625 1.00 57.22 80 LYS A C 1
ATOM 616 O O . LYS A 1 80 ? -10.455 12.735 9.532 1.00 57.22 80 LYS A O 1
ATOM 621 N N . ALA A 1 81 ? -12.543 12.826 8.734 1.00 54.09 81 ALA A N 1
ATOM 622 C CA . ALA A 1 81 ? -13.119 13.468 9.916 1.00 54.09 81 ALA A CA 1
ATOM 623 C C . ALA A 1 81 ? -13.431 12.471 11.049 1.00 54.09 81 ALA A C 1
ATOM 625 O O . ALA A 1 81 ? -13.124 12.745 12.208 1.00 54.09 81 ALA A O 1
ATOM 626 N N . SER A 1 82 ? -14.002 11.305 10.728 1.00 57.44 82 SER A N 1
ATOM 627 C CA . SER A 1 82 ? -14.408 10.297 11.719 1.00 57.44 82 SER A CA 1
ATOM 628 C C . SER A 1 82 ? -13.239 9.483 12.279 1.00 57.44 82 SER A C 1
ATOM 630 O O . SER A 1 82 ? -13.255 9.099 13.445 1.00 57.44 82 SER A O 1
ATOM 632 N N . ASN A 1 83 ? -12.209 9.216 11.469 1.00 55.41 83 ASN A N 1
ATOM 633 C CA . ASN A 1 83 ? -11.088 8.383 11.910 1.00 55.41 83 ASN A CA 1
ATOM 634 C C . ASN A 1 83 ? -10.079 9.175 12.745 1.00 55.41 83 ASN A C 1
ATOM 636 O O . ASN A 1 83 ? -9.437 8.597 13.613 1.00 55.41 83 ASN A O 1
ATOM 640 N N . VAL A 1 84 ? -9.958 10.489 12.518 1.00 58.25 84 VAL A N 1
ATOM 641 C CA . VAL A 1 84 ? -9.104 11.357 13.342 1.00 58.25 84 VAL A CA 1
ATOM 642 C C . VAL A 1 84 ? -9.673 11.476 14.753 1.00 58.25 84 VAL A C 1
ATOM 644 O O . VAL A 1 84 ? -8.930 11.304 15.709 1.00 58.25 84 VAL A O 1
ATOM 647 N N . SER A 1 85 ? -10.986 11.676 14.907 1.00 56.09 85 SER A N 1
ATOM 648 C CA . SER A 1 85 ? -11.614 11.745 16.233 1.00 56.09 85 SER A CA 1
ATOM 649 C C . SER A 1 85 ? -11.583 10.403 16.973 1.00 56.09 85 SER A C 1
ATOM 651 O O . SER A 1 85 ? -11.266 10.375 18.160 1.00 56.09 85 SER A O 1
ATOM 653 N N . ALA A 1 86 ? -11.829 9.283 16.284 1.00 59.03 86 ALA A N 1
ATOM 654 C CA . ALA A 1 86 ? -11.722 7.946 16.873 1.00 59.03 86 ALA A CA 1
ATOM 655 C C . ALA A 1 86 ? -10.283 7.605 17.304 1.00 59.03 86 ALA A C 1
ATOM 657 O O . ALA A 1 86 ? -10.076 7.144 18.425 1.00 59.03 86 ALA A O 1
ATOM 658 N N . PHE A 1 87 ? -9.288 7.900 16.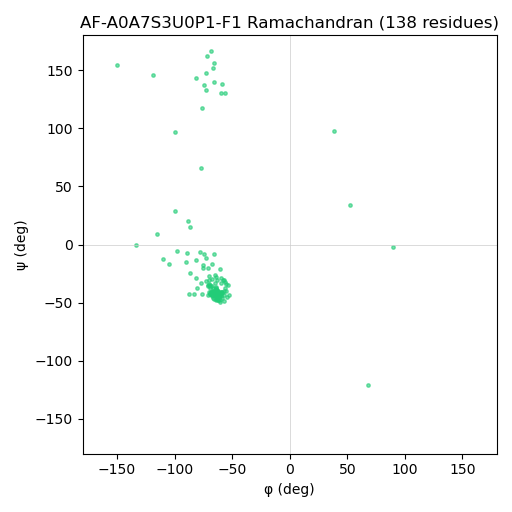459 1.00 57.72 87 PHE A N 1
ATOM 659 C CA . PHE A 1 87 ? -7.877 7.681 16.781 1.00 57.72 87 PHE A CA 1
ATOM 660 C C . PHE A 1 87 ? -7.393 8.596 17.911 1.00 57.72 87 PHE A C 1
ATOM 662 O O . PHE A 1 87 ? -6.687 8.138 18.804 1.00 57.72 87 PHE A O 1
ATOM 669 N N . SER A 1 88 ? -7.798 9.870 17.928 1.00 60.25 88 SER A N 1
ATOM 670 C CA . SER A 1 88 ? -7.503 10.777 19.043 1.00 60.25 88 SER A CA 1
ATOM 671 C C . SER A 1 88 ? -8.083 10.261 20.361 1.00 60.25 88 SER A C 1
ATOM 673 O O . SER A 1 88 ? -7.387 10.290 21.373 1.00 60.25 88 SER A O 1
ATOM 675 N N . ASN A 1 89 ? -9.306 9.724 20.347 1.00 57.88 89 ASN A N 1
ATOM 676 C CA . ASN A 1 89 ? -9.932 9.145 21.536 1.00 57.88 89 ASN A CA 1
ATOM 677 C C . ASN A 1 89 ? -9.232 7.857 21.999 1.00 57.88 89 ASN A C 1
ATOM 679 O O . ASN A 1 89 ? -9.024 7.684 23.198 1.00 57.88 89 ASN A O 1
ATOM 683 N N . GLU A 1 90 ? -8.825 6.975 21.080 1.00 61.03 90 GLU A N 1
ATOM 684 C CA . GLU A 1 90 ? -8.033 5.780 21.410 1.00 61.03 90 GLU A CA 1
ATOM 685 C C . GLU A 1 90 ? -6.641 6.133 21.938 1.00 61.03 90 GLU A C 1
ATOM 687 O O . GLU A 1 90 ? -6.198 5.530 22.912 1.00 61.03 90 GLU A O 1
ATOM 692 N N . LEU A 1 91 ? -5.964 7.129 21.361 1.00 58.59 91 LEU A N 1
ATOM 693 C CA . LEU A 1 91 ? -4.661 7.594 21.842 1.00 58.59 91 LEU A CA 1
ATOM 694 C C . LEU A 1 91 ? -4.778 8.196 23.249 1.00 58.59 91 LEU A C 1
ATOM 696 O O . LEU A 1 91 ? -3.933 7.953 24.108 1.00 58.59 91 LEU A O 1
ATOM 700 N N . GLN A 1 92 ? -5.853 8.941 23.505 1.00 60.12 92 GLN A N 1
ATOM 701 C CA . GLN A 1 92 ? -6.135 9.524 24.813 1.00 60.12 92 GLN A CA 1
ATOM 702 C C . GLN A 1 92 ? -6.536 8.451 25.840 1.00 60.12 92 GLN A C 1
ATOM 704 O O . GLN A 1 92 ? -6.114 8.516 26.992 1.00 60.12 92 GLN A O 1
ATOM 709 N N . ALA A 1 93 ? -7.265 7.410 25.425 1.00 58.78 93 ALA A N 1
ATOM 710 C CA . ALA A 1 93 ? -7.577 6.252 26.261 1.00 58.78 93 ALA A CA 1
ATOM 711 C C . ALA A 1 93 ? -6.338 5.380 26.550 1.00 58.78 93 ALA A C 1
ATOM 713 O O . ALA A 1 93 ? -6.135 4.970 27.691 1.00 58.78 93 ALA A O 1
ATOM 714 N N . ALA A 1 94 ? -5.473 5.149 25.558 1.00 58.59 94 ALA A N 1
ATOM 715 C CA . ALA A 1 94 ? -4.211 4.422 25.703 1.00 58.59 94 ALA A CA 1
ATOM 716 C C . ALA A 1 94 ? -3.197 5.192 26.561 1.00 58.59 94 ALA A C 1
ATOM 718 O O . ALA A 1 94 ? -2.504 4.591 27.374 1.00 58.59 94 ALA A O 1
ATOM 719 N N . SER A 1 95 ? -3.166 6.525 26.463 1.00 55.97 95 SER A N 1
ATOM 720 C CA . SER A 1 95 ? -2.400 7.383 27.378 1.00 55.97 95 SER A CA 1
ATOM 721 C C . SER A 1 95 ? -2.843 7.229 28.838 1.00 55.97 95 SER A C 1
ATOM 723 O O . SER A 1 95 ? -2.032 7.414 29.743 1.00 55.97 95 SER A O 1
ATOM 725 N N . ASN A 1 96 ? -4.112 6.890 29.076 1.00 60.59 96 ASN A N 1
ATOM 726 C CA . ASN A 1 96 ? -4.664 6.679 30.415 1.00 60.59 96 ASN A CA 1
ATOM 727 C C . ASN A 1 96 ? -4.535 5.217 30.893 1.00 60.59 96 ASN A C 1
ATOM 729 O O . ASN A 1 96 ? -4.665 4.950 32.088 1.00 60.59 96 ASN A O 1
ATOM 733 N N . ALA A 1 97 ? -4.255 4.268 29.993 1.00 55.53 97 ALA A N 1
ATOM 734 C CA . ALA A 1 97 ? -4.077 2.851 30.294 1.00 55.53 97 ALA A CA 1
ATOM 735 C C . ALA A 1 97 ? -2.580 2.486 30.370 1.00 55.53 97 ALA A C 1
ATOM 737 O O . ALA A 1 97 ? -1.934 2.226 29.366 1.00 55.53 97 ALA A O 1
ATOM 738 N N . SER A 1 98 ? -2.052 2.456 31.598 1.00 58.62 98 SER A N 1
ATOM 739 C CA . SER A 1 98 ? -0.715 1.995 32.023 1.00 58.62 98 SER A CA 1
ATOM 740 C C . SER A 1 98 ? 0.478 2.329 31.085 1.00 58.62 98 SER A C 1
ATOM 742 O O . SER A 1 98 ? 0.786 1.577 30.155 1.00 58.62 98 SER A O 1
ATOM 744 N N . PRO A 1 99 ? 1.236 3.407 31.369 1.00 54.50 99 PRO A N 1
ATOM 745 C CA . PRO A 1 99 ? 2.265 3.968 30.481 1.00 54.50 99 PRO A CA 1
ATOM 746 C C . PRO A 1 99 ? 3.492 3.072 30.227 1.00 54.50 99 PRO A C 1
ATOM 748 O O . PRO A 1 99 ? 4.328 3.397 29.386 1.00 54.50 99 PRO A O 1
ATOM 751 N N . THR A 1 100 ? 3.636 1.946 30.924 1.00 55.19 100 THR A N 1
ATOM 752 C CA . THR A 1 100 ? 4.871 1.148 30.931 1.00 55.19 100 THR A CA 1
ATOM 753 C C . THR A 1 100 ? 5.028 0.240 29.705 1.00 55.19 100 THR A C 1
ATOM 755 O O . THR A 1 100 ? 6.134 0.101 29.186 1.00 55.19 100 THR A O 1
ATOM 758 N N . CYS A 1 101 ? 3.942 -0.354 29.194 1.00 52.84 101 CYS A N 1
ATOM 759 C CA . CYS A 1 101 ? 4.004 -1.270 28.042 1.00 52.84 101 CYS A CA 1
ATOM 760 C C . CYS A 1 101 ? 4.187 -0.514 26.716 1.00 52.84 101 CYS A C 1
ATOM 762 O O . CYS A 1 101 ? 5.031 -0.883 25.899 1.00 52.84 101 CYS A O 1
ATOM 764 N N . TYR A 1 102 ? 3.457 0.594 26.544 1.00 57.12 102 TYR A N 1
ATOM 765 C CA . TYR A 1 102 ? 3.569 1.452 25.363 1.00 57.12 102 TYR A CA 1
ATOM 766 C C . TYR A 1 102 ? 4.955 2.097 25.268 1.00 57.12 102 TYR A C 1
ATOM 768 O O . TYR A 1 102 ? 5.553 2.130 24.197 1.00 57.12 102 TYR A O 1
ATOM 776 N N . ARG A 1 103 ? 5.516 2.528 26.403 1.00 58.19 103 ARG A N 1
ATOM 777 C CA . ARG A 1 103 ? 6.868 3.086 26.462 1.00 58.19 103 ARG A CA 1
ATOM 778 C C . ARG A 1 103 ? 7.931 2.080 26.028 1.00 58.19 103 ARG A C 1
ATOM 780 O O . ARG A 1 103 ? 8.767 2.424 25.206 1.00 58.19 103 ARG A O 1
ATOM 787 N N . SER A 1 104 ? 7.851 0.836 26.501 1.00 58.41 104 SER A N 1
ATOM 788 C CA . SER A 1 104 ? 8.800 -0.216 26.114 1.00 58.41 104 SER A CA 1
ATOM 789 C C . SER A 1 104 ? 8.714 -0.564 24.622 1.00 58.41 104 SER A C 1
ATOM 791 O O . SER A 1 104 ? 9.743 -0.716 23.967 1.00 58.41 104 SER A O 1
ATOM 793 N N . ALA A 1 105 ? 7.504 -0.624 24.056 1.00 64.19 105 ALA A N 1
ATOM 794 C CA . ALA A 1 105 ? 7.322 -0.853 22.623 1.00 64.19 105 ALA A CA 1
ATOM 795 C C . ALA A 1 105 ? 7.852 0.316 21.770 1.00 64.19 105 ALA A C 1
ATOM 797 O O . ALA A 1 105 ? 8.480 0.085 20.738 1.00 64.19 105 ALA A O 1
ATOM 798 N N . VAL A 1 106 ? 7.640 1.562 22.207 1.00 69.69 106 VAL A N 1
ATOM 799 C CA . VAL A 1 106 ? 8.165 2.762 21.533 1.00 69.69 106 VAL A CA 1
ATOM 800 C C . VAL A 1 106 ? 9.690 2.844 21.641 1.00 69.69 106 VAL A C 1
ATOM 802 O O . VAL A 1 106 ? 10.345 3.151 20.649 1.00 69.69 106 VAL A O 1
ATOM 805 N N . GLU A 1 107 ? 10.273 2.516 22.795 1.00 68.25 107 GLU A N 1
ATOM 806 C CA . GLU A 1 107 ? 11.731 2.452 22.981 1.00 68.25 107 GLU A CA 1
ATOM 807 C C . GLU A 1 107 ? 12.363 1.372 22.090 1.00 68.25 107 GLU A C 1
ATOM 809 O O . GLU A 1 107 ? 13.365 1.632 21.427 1.00 68.25 107 GLU A O 1
ATOM 814 N N . ALA A 1 108 ? 11.741 0.193 21.985 1.00 68.19 108 ALA A N 1
ATOM 815 C CA . ALA A 1 108 ? 12.193 -0.858 21.074 1.00 68.19 108 ALA A CA 1
ATOM 816 C C . ALA A 1 108 ? 12.099 -0.432 19.597 1.00 68.19 108 ALA A C 1
ATOM 818 O O . ALA A 1 108 ? 12.990 -0.743 18.806 1.00 68.19 108 ALA A O 1
ATOM 819 N N . LEU A 1 109 ? 11.045 0.302 19.223 1.00 70.62 109 LEU A N 1
ATOM 820 C CA . LEU A 1 109 ? 10.876 0.828 17.868 1.00 70.62 109 LEU A CA 1
ATOM 821 C C . LEU A 1 109 ? 11.938 1.888 17.536 1.00 70.62 109 LEU A C 1
ATOM 823 O O . LEU A 1 109 ? 12.515 1.845 16.452 1.00 70.62 109 LEU A O 1
ATOM 827 N N . LEU A 1 110 ? 12.226 2.799 18.471 1.00 74.75 110 LEU A N 1
ATOM 828 C CA . LEU A 1 110 ? 13.279 3.810 18.328 1.00 74.75 110 LEU A CA 1
ATOM 829 C C . LEU A 1 110 ? 14.661 3.161 18.206 1.00 74.75 110 LEU A C 1
ATOM 831 O O . LEU A 1 110 ? 15.400 3.492 17.284 1.00 74.75 110 LEU A O 1
ATOM 835 N N . ALA A 1 111 ? 14.972 2.177 19.053 1.00 78.31 111 ALA A N 1
ATOM 836 C CA . ALA A 1 111 ? 16.227 1.432 18.970 1.00 78.31 111 ALA A CA 1
ATOM 837 C C . ALA A 1 111 ? 16.366 0.692 17.627 1.00 78.31 111 ALA A C 1
ATOM 839 O O . ALA A 1 111 ? 17.417 0.732 16.988 1.00 78.31 111 ALA A O 1
ATOM 840 N N . ALA A 1 112 ? 15.291 0.059 17.145 1.00 71.50 112 ALA A N 1
ATOM 841 C CA . ALA A 1 112 ? 15.288 -0.575 15.829 1.00 71.50 112 ALA A CA 1
ATOM 842 C C . ALA A 1 112 ? 15.491 0.449 14.697 1.00 71.50 112 ALA A C 1
ATOM 844 O O . ALA A 1 112 ? 16.226 0.179 13.746 1.00 71.50 112 ALA A O 1
ATOM 845 N N . GLN A 1 113 ? 14.884 1.634 14.804 1.00 65.50 113 GLN A N 1
ATOM 846 C CA . GLN A 1 113 ? 15.060 2.719 13.842 1.00 65.50 113 GLN A CA 1
ATOM 847 C C . GLN A 1 113 ? 16.501 3.252 13.836 1.00 65.50 113 GLN A C 1
ATOM 849 O O . GLN A 1 113 ? 17.050 3.482 12.760 1.00 65.50 113 GLN A O 1
ATOM 854 N N . GLU A 1 114 ? 17.146 3.386 14.995 1.00 76.88 114 GLU A N 1
ATOM 855 C CA . GLU A 1 114 ? 18.560 3.773 15.098 1.00 76.88 114 GLU A CA 1
ATOM 856 C C . GLU A 1 114 ? 19.488 2.747 14.442 1.00 76.88 114 GLU A C 1
ATOM 858 O O . GLU A 1 114 ? 20.387 3.127 13.691 1.00 76.88 114 GLU A O 1
ATOM 863 N N . VAL A 1 115 ? 19.230 1.451 14.639 1.00 78.94 115 VAL A N 1
ATOM 864 C CA . VAL A 1 115 ? 19.980 0.375 13.971 1.00 78.94 115 VAL A CA 1
ATOM 865 C C . VAL A 1 115 ? 19.795 0.440 12.455 1.00 78.94 115 VAL A C 1
ATOM 867 O O . VAL A 1 115 ? 20.770 0.334 11.714 1.00 78.94 115 VAL A O 1
ATOM 870 N N . VAL A 1 116 ? 18.571 0.661 11.969 1.00 69.81 116 VAL A N 1
ATOM 871 C CA . VAL A 1 116 ? 18.314 0.818 10.529 1.00 69.81 116 VAL A CA 1
ATOM 872 C C . VAL A 1 116 ? 19.046 2.039 9.972 1.00 69.81 116 VAL A C 1
ATOM 874 O O . VAL A 1 116 ? 19.667 1.928 8.917 1.00 69.81 116 VAL A O 1
ATOM 877 N N . VAL A 1 117 ? 19.039 3.174 10.677 1.00 69.50 117 VAL A N 1
ATOM 878 C CA . VAL A 1 117 ? 19.794 4.374 10.280 1.00 69.50 117 VAL A CA 1
ATOM 879 C C . VAL A 1 117 ? 21.300 4.105 10.283 1.00 69.50 117 VAL A C 1
ATOM 881 O O . VAL A 1 117 ? 21.982 4.546 9.363 1.00 69.50 117 VAL A O 1
ATOM 884 N N . ALA A 1 118 ? 21.831 3.364 11.257 1.00 71.38 118 ALA A N 1
ATOM 885 C CA . ALA A 1 118 ? 23.242 2.981 11.299 1.00 71.38 118 ALA A CA 1
ATOM 886 C C . ALA A 1 118 ? 23.620 2.078 10.114 1.00 71.38 118 ALA A C 1
ATOM 888 O O . ALA A 1 118 ? 24.568 2.381 9.395 1.00 71.38 118 ALA A O 1
ATOM 889 N N . VAL A 1 119 ? 22.817 1.050 9.828 1.00 69.94 119 VAL A N 1
ATOM 890 C CA . VAL A 1 119 ? 23.009 0.159 8.671 1.00 69.94 119 VAL A CA 1
ATOM 891 C C . VAL A 1 119 ? 22.897 0.928 7.353 1.00 69.94 119 VAL A C 1
ATOM 893 O O . VAL A 1 119 ? 23.655 0.681 6.416 1.00 69.94 119 VAL A O 1
ATOM 896 N N . GLN A 1 120 ? 21.960 1.872 7.255 1.00 63.81 120 GLN A N 1
ATOM 897 C CA . GLN A 1 120 ? 21.816 2.731 6.080 1.00 63.81 120 GLN A CA 1
ATOM 898 C C . GLN A 1 120 ? 22.972 3.723 5.947 1.00 63.81 120 GLN A C 1
ATOM 900 O O . GLN A 1 120 ? 23.386 3.992 4.825 1.00 63.81 120 GLN A O 1
ATOM 905 N N . ARG A 1 121 ? 23.524 4.232 7.054 1.00 66.75 121 ARG A N 1
ATOM 906 C CA . ARG A 1 121 ? 24.735 5.062 7.048 1.00 66.75 121 ARG A CA 1
ATOM 907 C C . ARG A 1 121 ? 25.942 4.261 6.603 1.00 66.75 121 ARG A C 1
ATOM 909 O O . ARG A 1 121 ? 26.614 4.739 5.710 1.00 66.75 121 ARG A O 1
ATOM 916 N N . GLU A 1 122 ? 26.159 3.059 7.135 1.00 65.62 122 GLU A N 1
ATOM 917 C CA . GLU A 1 122 ? 27.244 2.157 6.718 1.00 65.62 122 GLU A CA 1
ATOM 918 C C . GLU A 1 122 ? 27.152 1.799 5.232 1.00 65.62 122 GLU A C 1
ATOM 920 O O . GLU A 1 122 ? 28.130 1.888 4.497 1.00 65.62 122 GLU A O 1
ATOM 925 N N . ARG A 1 123 ? 25.955 1.446 4.751 1.00 59.03 123 ARG A N 1
ATOM 926 C CA . ARG A 1 123 ? 25.739 1.156 3.326 1.00 59.03 123 ARG A CA 1
ATOM 927 C C . ARG A 1 123 ? 25.835 2.414 2.466 1.00 59.03 123 ARG A C 1
ATOM 929 O O . ARG A 1 123 ? 26.334 2.343 1.350 1.00 59.03 123 ARG A O 1
ATOM 936 N N . GLY A 1 124 ? 25.402 3.556 2.990 1.00 58.38 124 GLY A N 1
ATOM 937 C CA . GLY A 1 124 ? 25.545 4.869 2.374 1.00 58.38 124 GLY A CA 1
ATOM 938 C C . GLY A 1 124 ? 27.004 5.306 2.256 1.00 58.38 124 GLY A C 1
ATOM 939 O O . GLY A 1 124 ? 27.369 5.825 1.207 1.00 58.38 124 GLY A O 1
ATOM 940 N N . THR A 1 125 ? 27.856 5.032 3.252 1.00 51.38 125 THR A N 1
ATOM 941 C CA . THR A 1 125 ? 29.313 5.228 3.169 1.00 51.38 125 THR A CA 1
ATOM 9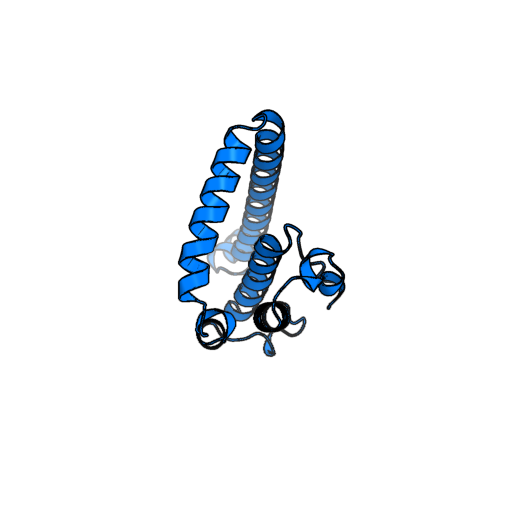42 C C . THR A 1 125 ? 29.965 4.239 2.212 1.00 51.38 125 THR A C 1
ATOM 944 O O . THR A 1 125 ? 30.867 4.643 1.486 1.00 51.38 125 THR A O 1
ATOM 947 N N . CYS A 1 126 ? 29.496 2.988 2.121 1.00 46.94 126 CYS A N 1
ATOM 948 C CA . CYS A 1 126 ? 29.957 2.058 1.082 1.00 46.94 126 CYS A CA 1
ATOM 949 C C . CYS A 1 126 ? 29.590 2.540 -0.332 1.00 46.94 126 CYS A C 1
ATOM 951 O O . CYS A 1 126 ? 30.410 2.446 -1.238 1.00 46.94 126 CYS A O 1
ATOM 953 N N . CYS A 1 127 ? 28.386 3.085 -0.534 1.00 48.69 127 CYS A N 1
ATOM 954 C CA . CYS A 1 127 ? 27.970 3.645 -1.823 1.00 48.69 127 CYS A CA 1
ATOM 955 C C . CYS A 1 127 ? 28.689 4.961 -2.154 1.00 48.69 127 CYS A C 1
ATOM 957 O O . CYS A 1 127 ? 29.003 5.193 -3.317 1.00 48.69 127 CYS A O 1
ATOM 959 N N . TRP A 1 128 ? 28.991 5.791 -1.150 1.00 49.25 128 TRP A N 1
ATOM 960 C CA . TRP A 1 128 ? 29.839 6.977 -1.311 1.00 49.25 128 TRP A CA 1
ATOM 961 C C . TRP A 1 128 ? 31.276 6.598 -1.692 1.00 49.25 128 TRP A C 1
ATOM 963 O O . TRP A 1 128 ? 31.839 7.199 -2.597 1.00 49.25 128 TRP A O 1
ATOM 973 N N . ALA A 1 129 ? 31.849 5.568 -1.061 1.00 50.84 129 ALA A N 1
ATOM 974 C CA . ALA A 1 129 ? 33.204 5.093 -1.351 1.00 50.84 129 ALA A CA 1
ATOM 975 C C . ALA A 1 129 ? 33.339 4.411 -2.725 1.00 50.84 129 ALA A C 1
ATOM 977 O O . ALA A 1 129 ? 34.419 4.416 -3.301 1.00 50.84 129 ALA A O 1
ATOM 978 N N . LEU A 1 130 ? 32.258 3.823 -3.249 1.00 49.59 130 LEU A N 1
ATOM 979 C CA . LEU A 1 130 ? 32.251 3.110 -4.533 1.00 49.59 130 LEU A CA 1
ATOM 980 C C . LEU A 1 130 ? 31.732 3.952 -5.712 1.00 49.59 130 LEU A C 1
ATOM 982 O O . LEU A 1 130 ? 31.726 3.457 -6.835 1.00 49.59 130 LEU A O 1
ATOM 986 N N . GLY A 1 131 ? 31.233 5.168 -5.468 1.00 52.53 131 GLY A N 1
ATOM 987 C CA . GLY A 1 131 ? 30.460 5.928 -6.458 1.00 52.53 131 GLY A CA 1
ATOM 988 C C . GLY A 1 131 ? 30.841 7.398 -6.647 1.00 52.53 131 GLY A C 1
ATOM 989 O O . GLY A 1 131 ? 30.208 8.052 -7.474 1.00 52.53 131 GLY A O 1
ATOM 990 N N . SER A 1 132 ? 31.824 7.937 -5.917 1.00 54.28 132 SER A N 1
ATOM 991 C CA . SER A 1 132 ? 32.331 9.304 -6.126 1.00 54.28 132 SER A CA 1
ATOM 992 C C . SER A 1 132 ? 33.817 9.307 -6.510 1.00 54.28 132 SER A C 1
ATOM 994 O O . SER A 1 132 ? 34.586 8.481 -6.019 1.00 54.28 132 SER A O 1
ATOM 996 N N . GLU A 1 133 ? 34.237 10.254 -7.363 1.00 56.50 133 GLU A N 1
ATOM 997 C CA . GLU A 1 133 ? 35.657 10.454 -7.730 1.00 56.50 133 GLU A CA 1
ATOM 998 C C . GLU A 1 133 ? 36.546 10.690 -6.493 1.00 56.50 133 GLU A C 1
ATOM 1000 O O . GLU A 1 133 ? 37.701 10.267 -6.452 1.00 56.50 133 GLU A O 1
ATOM 1005 N N . GLU A 1 134 ? 35.997 11.319 -5.448 1.00 57.09 134 GLU A N 1
ATOM 1006 C CA . GLU A 1 134 ? 36.679 11.526 -4.166 1.00 57.09 134 GLU A CA 1
ATOM 1007 C C . GLU A 1 134 ? 36.927 10.197 -3.427 1.00 57.09 134 GLU A C 1
ATOM 1009 O O . GLU A 1 134 ? 37.998 10.016 -2.845 1.00 57.09 134 GLU A O 1
ATOM 1014 N N . GLY A 1 135 ? 35.994 9.238 -3.500 1.00 54.97 135 GLY A N 1
ATOM 1015 C CA . GLY A 1 135 ? 36.128 7.898 -2.915 1.00 54.97 135 GLY A CA 1
ATOM 1016 C C . GLY A 1 135 ? 37.160 7.005 -3.613 1.00 54.97 135 GLY A C 1
ATOM 1017 O O . GLY A 1 135 ? 37.909 6.298 -2.938 1.00 54.97 135 GLY A O 1
ATOM 1018 N N . GLU A 1 136 ? 37.275 7.084 -4.943 1.00 55.16 136 GLU A N 1
ATOM 1019 C CA . GLU A 1 136 ? 38.297 6.343 -5.704 1.00 55.16 136 GLU A CA 1
ATOM 1020 C C . GLU A 1 136 ? 39.722 6.845 -5.415 1.00 55.16 136 GLU A C 1
ATOM 1022 O O . GLU A 1 136 ? 40.683 6.070 -5.453 1.00 55.16 136 GLU A O 1
ATOM 1027 N N . SER A 1 137 ? 39.871 8.133 -5.088 1.00 58.91 137 SER A N 1
ATOM 1028 C CA . SER A 1 137 ? 41.174 8.747 -4.794 1.00 58.91 137 SER A CA 1
ATOM 1029 C C . SER A 1 137 ? 41.788 8.308 -3.458 1.00 58.91 137 SER A C 1
ATOM 1031 O O . SER A 1 137 ? 43.002 8.381 -3.300 1.00 58.91 137 SER A O 1
ATOM 1033 N N . ALA A 1 138 ? 40.985 7.793 -2.521 1.00 55.00 138 ALA A N 1
ATOM 1034 C CA . ALA A 1 138 ? 41.447 7.343 -1.205 1.00 55.00 138 ALA A CA 1
ATOM 1035 C C . ALA A 1 138 ? 42.206 5.995 -1.224 1.00 55.00 138 ALA A C 1
ATOM 1037 O O . ALA A 1 138 ? 42.760 5.594 -0.200 1.00 55.00 138 ALA A O 1
ATOM 1038 N N . PHE A 1 139 ? 42.224 5.295 -2.366 1.00 51.22 139 PHE A N 1
ATOM 1039 C CA . PHE A 1 139 ? 42.883 3.993 -2.553 1.00 51.22 139 PHE A CA 1
ATOM 1040 C C . PHE A 1 139 ? 44.062 4.023 -3.546 1.00 51.22 139 PHE A C 1
ATOM 1042 O O . PHE A 1 139 ? 44.578 2.963 -3.910 1.00 51.22 139 PHE A O 1
ATOM 1049 N N . LYS A 1 140 ? 44.495 5.212 -3.981 1.00 44.56 140 LYS A N 1
ATOM 1050 C CA . LYS A 1 140 ? 45.769 5.426 -4.688 1.00 44.56 140 LYS A CA 1
ATOM 1051 C C . LYS A 1 140 ? 46.803 6.022 -3.744 1.00 44.56 140 LYS A C 1
ATOM 1053 O O . LYS A 1 140 ? 47.981 5.634 -3.891 1.00 44.56 140 LYS A O 1
#

Sequence (140 aa):
DAFKADAFGLGVVLYGLLCSALPDAAKGTAYERHRRWSQLSANVKSLIKALLSPDPDQRPSPNDINQHEWITGPGARERKASNVSAFSNELQAASNASPTCYRSAVEALLAAQEVVVAVQRERGTCCWALGSEEGESAFK

Nearest PDB structures (foldseek):
  2jam-assembly1_A  TM=8.840E-01  e=1.113E-02  Homo sapiens
  2jc6-assembly1_A  TM=8.102E-01  e=8.958E-03  Homo sapiens
  3dfa-assembly1_A  TM=8.230E-01  e=8.760E-02  Cryptosporidium parvum Iowa II
  4bbm-assembly1_A  TM=6.426E-01  e=1.031E-01  Homo sapiens
  3zdu-assembly1_A-2  TM=5.986E-01  e=3.594E-01  Homo sapiens

InterPro domains:
  IPR000719 Protein kinase domain [PF00069] (4-71)
  IPR000719 Protein kinase domain [PS50011] (1-71)
  IPR011009 Protein kinase-like domain superfamily [SSF56112] (3-74)

Solvent-accessible surface area (backbone atoms only — not comparable to full-atom values): 7833 Å² total; per-residue (Å²): 111,71,65,41,51,49,32,30,51,48,21,43,51,54,40,26,73,71,54,75,43,78,60,48,50,92,66,53,72,55,41,63,73,40,82,52,47,73,75,50,53,69,52,52,52,52,52,40,52,35,22,51,38,88,53,54,83,71,27,56,52,75,67,55,55,63,64,30,59,61,62,62,30,95,60,35,70,55,50,59,58,56,48,50,55,52,49,52,50,49,52,55,49,48,67,70,53,65,68,65,63,61,48,52,55,50,51,53,50,51,53,50,50,52,51,51,52,49,53,50,47,56,50,48,51,52,50,45,45,75,70,37,78,72,35,58,58,78,79,112

pLDDT: mean 75.34, std 15.89, range [44.56, 95.44]

Organism: NCBI:txid141414

Mean predicted aligned error: 14.65 Å

Radius of gyration: 19.63 Å; Cα contacts (8 Å, |Δi|>4): 88; chains: 1; bounding box: 63×28×45 Å

Secondary structure (DSSP, 8-state):
-HHHHHHHHHHHHHHHHHHSS---GGGGGGGGGSTTGGGS-HHHHHHHHHHT-SSSTTSPPHHHHHHSHHHHSTTHHHHHHHHHHHHHHHHHHHHHS-HHHHHHHHHHHHHHHHHHHHHHHHHHHHHHHHHSHHHHHTT-